Protein AF-A0A0A9C6P5-F1 (afdb_monomer_lite)

Organism: Arundo donax (NCBI:txid35708)

p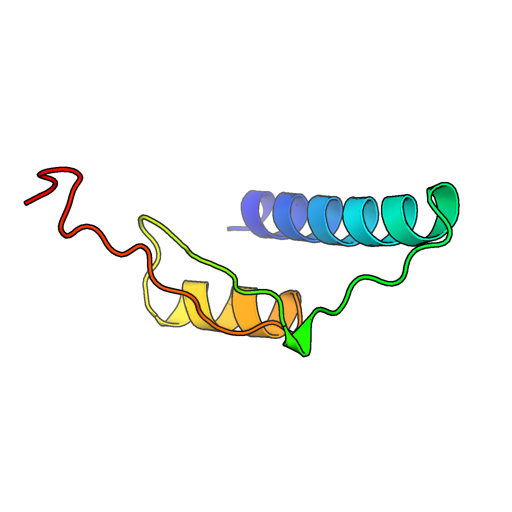LDDT: mean 87.02, std 12.88, range [50.94, 97.94]

Foldseek 3Di:
DVVVVVVLVVVLVVQVVCCVVVVDDDDQQADEDEDPPDDPVVQVVSCVVSVHHHDDDPCVPVPDD

Sequence (65 aa):
MKNDEEVARNMKMLLYMYEMMSGLKINFAKSEVIVISGDEEITSKYAEFFNCQIGSIPIKYLGFQ

Structure (mmCIF, N/CA/C/O backbone):
data_AF-A0A0A9C6P5-F1
#
_entry.id   AF-A0A0A9C6P5-F1
#
loop_
_atom_site.group_PDB
_atom_site.id
_atom_site.type_symbol
_atom_site.label_atom_id
_atom_site.label_alt_id
_atom_site.label_comp_id
_atom_site.label_asym_id
_atom_site.label_entity_id
_atom_site.label_seq_id
_atom_site.pdbx_PDB_ins_code
_atom_site.Cartn_x
_atom_site.Cartn_y
_atom_site.Cartn_z
_atom_site.occupancy
_atom_site.B_iso_or_equiv
_atom_site.auth_seq_id
_atom_site.auth_comp_id
_atom_site.auth_asym_id
_atom_site.auth_atom_id
_atom_site.pdbx_PDB_model_num
ATOM 1 N N . MET A 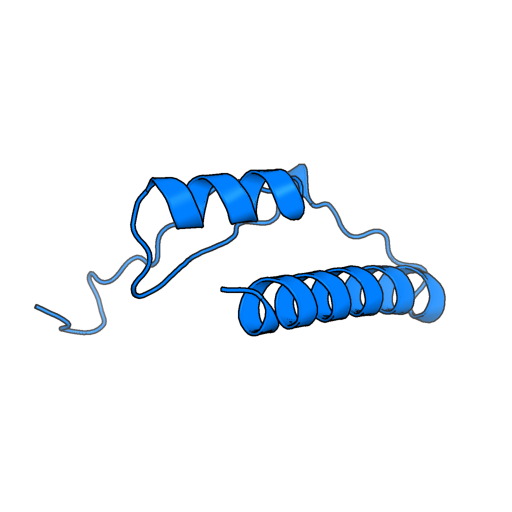1 1 ? 14.110 -0.537 -7.296 1.00 59.50 1 MET A N 1
ATOM 2 C CA . MET A 1 1 ? 13.726 -1.394 -6.150 1.00 59.50 1 MET A CA 1
ATOM 3 C C . MET A 1 1 ? 13.719 -0.660 -4.811 1.00 59.50 1 MET A C 1
ATOM 5 O O . MET A 1 1 ? 12.631 -0.426 -4.317 1.00 59.50 1 MET A O 1
ATOM 9 N N . LYS A 1 2 ? 14.859 -0.259 -4.210 1.00 67.31 2 LYS A N 1
ATOM 10 C CA . LYS A 1 2 ? 14.839 0.413 -2.883 1.00 67.31 2 LYS A CA 1
ATOM 11 C C . LYS A 1 2 ? 14.036 1.721 -2.861 1.00 67.31 2 LYS A C 1
ATOM 13 O O . LYS A 1 2 ? 13.284 1.954 -1.925 1.00 67.31 2 LYS A O 1
ATOM 18 N N . ASN A 1 3 ? 14.179 2.534 -3.907 1.00 76.75 3 ASN A N 1
ATOM 19 C CA . ASN A 1 3 ? 13.456 3.800 -4.024 1.00 76.75 3 ASN A CA 1
ATOM 20 C C . ASN A 1 3 ? 11.938 3.587 -4.187 1.00 76.75 3 ASN A C 1
ATOM 22 O O . ASN A 1 3 ? 11.145 4.327 -3.622 1.00 76.75 3 ASN A O 1
ATOM 26 N N . ASP A 1 4 ? 11.527 2.537 -4.902 1.00 84.69 4 ASP A N 1
ATOM 27 C CA . ASP A 1 4 ? 10.108 2.251 -5.160 1.00 84.69 4 ASP A CA 1
ATOM 28 C C . ASP A 1 4 ? 9.387 1.772 -3.888 1.00 84.69 4 ASP A C 1
ATOM 30 O O . ASP A 1 4 ? 8.260 2.180 -3.609 1.00 84.69 4 ASP A O 1
ATOM 34 N N . GLU A 1 5 ? 10.068 0.976 -3.057 1.00 87.38 5 GLU A N 1
ATOM 35 C CA . GLU A 1 5 ? 9.558 0.565 -1.742 1.00 87.38 5 GLU A CA 1
ATOM 36 C C . GLU A 1 5 ? 9.427 1.742 -0.768 1.00 87.38 5 GLU A C 1
ATOM 38 O O . GLU A 1 5 ? 8.470 1.803 0.008 1.00 87.38 5 GLU A O 1
ATOM 43 N N . GLU A 1 6 ? 10.374 2.683 -0.800 1.00 93.38 6 GLU A N 1
ATOM 44 C CA . GLU A 1 6 ? 10.302 3.912 -0.008 1.00 93.38 6 GLU A CA 1
ATOM 45 C C . GLU A 1 6 ? 9.109 4.772 -0.438 1.00 93.38 6 GLU A C 1
ATOM 47 O O . GLU A 1 6 ? 8.323 5.205 0.406 1.00 93.38 6 GLU A O 1
ATOM 52 N N . VAL A 1 7 ? 8.907 4.945 -1.747 1.00 92.50 7 VAL A N 1
ATOM 53 C CA . VAL A 1 7 ? 7.758 5.675 -2.296 1.00 92.50 7 VAL A CA 1
ATOM 54 C C . VAL A 1 7 ? 6.437 5.021 -1.882 1.00 92.50 7 VAL A C 1
ATOM 56 O O . VAL A 1 7 ? 5.540 5.713 -1.396 1.00 92.50 7 VAL A O 1
ATOM 59 N N . ALA A 1 8 ? 6.315 3.696 -1.987 1.00 92.62 8 ALA A N 1
ATOM 60 C CA . ALA A 1 8 ? 5.111 2.984 -1.561 1.00 92.62 8 ALA A CA 1
ATOM 61 C C . ALA A 1 8 ? 4.856 3.106 -0.051 1.00 92.62 8 ALA A C 1
ATOM 63 O O . ALA A 1 8 ? 3.715 3.301 0.380 1.00 92.62 8 ALA A O 1
ATOM 64 N N . ARG A 1 9 ? 5.910 3.062 0.771 1.00 95.12 9 ARG A N 1
ATOM 65 C CA . ARG A 1 9 ? 5.804 3.301 2.216 1.00 95.12 9 ARG A CA 1
ATOM 66 C C . ARG A 1 9 ? 5.323 4.715 2.523 1.00 95.12 9 ARG A C 1
ATOM 68 O O . ARG A 1 9 ? 4.424 4.873 3.347 1.00 95.12 9 ARG A O 1
ATOM 75 N N . ASN A 1 10 ? 5.876 5.715 1.845 1.00 96.75 10 ASN A N 1
ATOM 76 C CA . ASN A 1 10 ? 5.469 7.109 2.002 1.00 96.75 10 ASN A CA 1
ATOM 77 C C . ASN A 1 10 ? 4.001 7.300 1.601 1.00 96.75 10 ASN A C 1
ATOM 79 O O . ASN A 1 10 ? 3.252 7.967 2.311 1.00 96.75 10 ASN A O 1
ATOM 83 N N . MET A 1 11 ? 3.553 6.640 0.530 1.00 95.62 11 M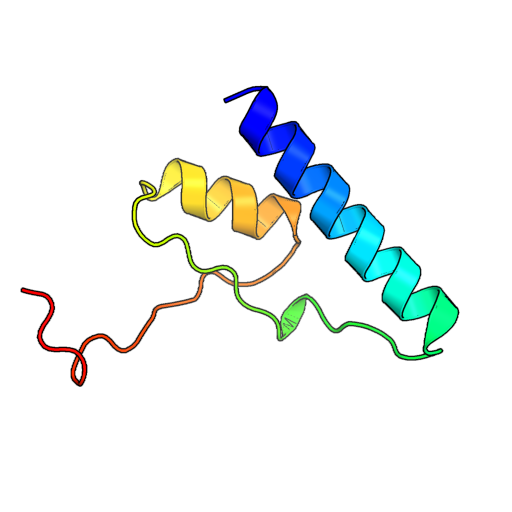ET A N 1
ATOM 84 C CA . MET A 1 11 ? 2.149 6.647 0.125 1.00 95.62 11 MET A CA 1
ATOM 85 C C . MET A 1 11 ? 1.244 6.012 1.188 1.00 95.62 11 MET A C 1
ATOM 87 O O . MET A 1 11 ?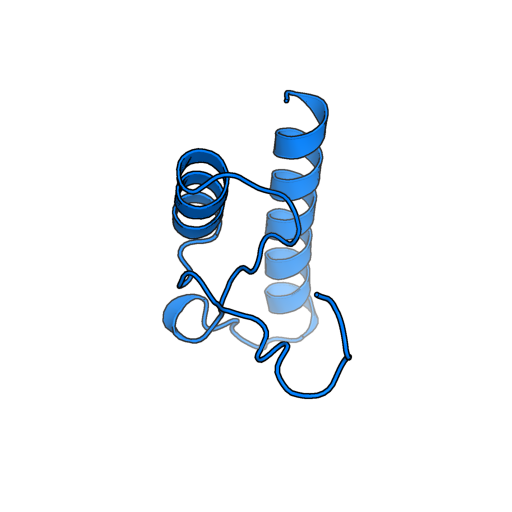 0.231 6.603 1.555 1.00 95.62 11 MET A O 1
ATOM 91 N N . LYS A 1 12 ? 1.616 4.854 1.748 1.00 95.06 12 LYS A N 1
ATOM 92 C CA . LYS A 1 12 ? 0.854 4.220 2.836 1.00 95.06 12 LYS A CA 1
ATOM 93 C C . LYS A 1 12 ? 0.764 5.128 4.066 1.00 95.06 12 LYS A C 1
ATOM 95 O O . LYS A 1 12 ? -0.301 5.244 4.666 1.00 95.06 12 LYS A O 1
ATOM 100 N N . MET A 1 13 ? 1.854 5.815 4.410 1.00 97.25 13 MET A N 1
ATOM 101 C CA . MET A 1 13 ? 1.868 6.796 5.496 1.00 97.25 13 MET A CA 1
ATOM 102 C C . MET A 1 13 ? 0.929 7.974 5.211 1.00 97.25 13 MET A C 1
ATOM 104 O O . MET A 1 13 ? 0.167 8.366 6.090 1.00 97.25 13 MET A O 1
ATOM 108 N N . LEU A 1 14 ? 0.928 8.495 3.982 1.00 97.69 14 LEU A N 1
ATOM 109 C CA . LEU A 1 14 ? 0.041 9.582 3.570 1.00 97.69 14 LEU A CA 1
ATOM 110 C C . LEU A 1 14 ? -1.440 9.188 3.669 1.00 97.69 14 LEU A C 1
ATOM 112 O O . LEU A 1 14 ? -2.254 9.989 4.122 1.00 97.69 14 LEU A O 1
ATOM 116 N N . LEU A 1 15 ? -1.787 7.950 3.303 1.00 96.38 15 LEU A N 1
ATOM 117 C CA . LEU A 1 15 ? -3.146 7.421 3.451 1.00 96.38 15 LEU A CA 1
ATOM 118 C C . LEU A 1 15 ? -3.575 7.374 4.927 1.00 96.38 15 LEU A C 1
ATOM 120 O O . LEU A 1 15 ? -4.672 7.821 5.251 1.00 96.38 15 LEU A O 1
ATOM 124 N N . TYR A 1 16 ? -2.697 6.939 5.835 1.00 96.06 16 TYR A N 1
ATOM 125 C CA . TYR A 1 16 ? -2.985 6.985 7.275 1.00 96.06 16 TYR A CA 1
ATOM 126 C C . TYR A 1 16 ? -3.117 8.416 7.809 1.00 96.06 16 TYR A C 1
ATOM 128 O O . TYR A 1 16 ? -4.010 8.700 8.605 1.00 96.06 16 TYR A O 1
ATOM 136 N N . MET A 1 17 ? -2.267 9.343 7.355 1.00 97.94 17 MET A N 1
ATOM 137 C CA . MET A 1 17 ? -2.407 10.758 7.710 1.00 97.94 17 MET A CA 1
ATOM 138 C C . MET A 1 17 ? -3.742 11.325 7.220 1.00 97.94 17 MET A C 1
ATOM 140 O O . MET A 1 17 ? -4.389 12.079 7.943 1.00 97.94 17 MET A O 1
ATOM 144 N N . TYR A 1 18 ? -4.181 10.948 6.017 1.00 97.06 18 TYR A N 1
ATOM 145 C CA . TYR A 1 18 ? -5.496 11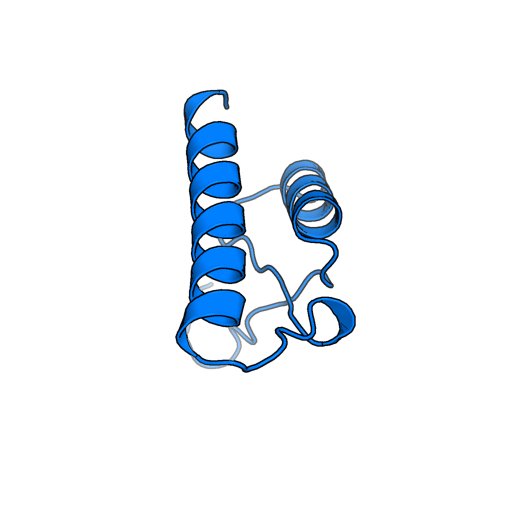.319 5.508 1.00 97.06 18 TYR A CA 1
ATOM 146 C C . TYR A 1 18 ? -6.621 10.777 6.396 1.00 97.06 18 TYR A C 1
ATOM 148 O O . TYR A 1 18 ? -7.528 11.544 6.717 1.00 97.06 18 TYR A O 1
ATOM 156 N N . GLU A 1 19 ? -6.562 9.515 6.845 1.00 96.94 19 GLU A N 1
ATOM 157 C CA . GLU A 1 19 ? -7.554 8.977 7.792 1.00 96.94 19 GLU A CA 1
ATOM 158 C C . GLU A 1 19 ? -7.628 9.828 9.066 1.00 96.94 19 GLU A C 1
ATOM 160 O O . GLU A 1 19 ? -8.714 10.202 9.511 1.00 96.94 19 GLU A O 1
ATOM 165 N N . MET A 1 20 ? -6.469 10.205 9.616 1.00 96.25 20 MET A N 1
ATOM 166 C CA . MET A 1 20 ? -6.387 11.032 10.822 1.00 96.25 20 MET A CA 1
ATOM 167 C C . MET A 1 20 ? -6.942 12.446 10.618 1.00 96.25 20 MET A C 1
ATOM 169 O O . MET A 1 20 ? -7.653 12.949 11.483 1.00 96.25 20 MET A O 1
ATOM 173 N N . MET A 1 21 ? -6.616 13.100 9.500 1.00 97.75 21 MET A N 1
ATOM 174 C CA . MET A 1 21 ? -7.028 14.484 9.237 1.00 97.75 21 MET A CA 1
ATOM 175 C C . MET A 1 21 ? -8.493 14.596 8.812 1.00 97.75 21 MET A C 1
ATOM 177 O O . MET A 1 21 ? -9.171 15.549 9.185 1.00 97.75 21 MET A O 1
ATOM 181 N N . SER A 1 22 ? -8.978 13.644 8.013 1.00 96.75 22 SER A N 1
ATOM 182 C CA . SER A 1 22 ? -10.357 13.646 7.513 1.00 96.75 22 SER A CA 1
ATOM 183 C C . SER A 1 22 ? -11.358 13.061 8.51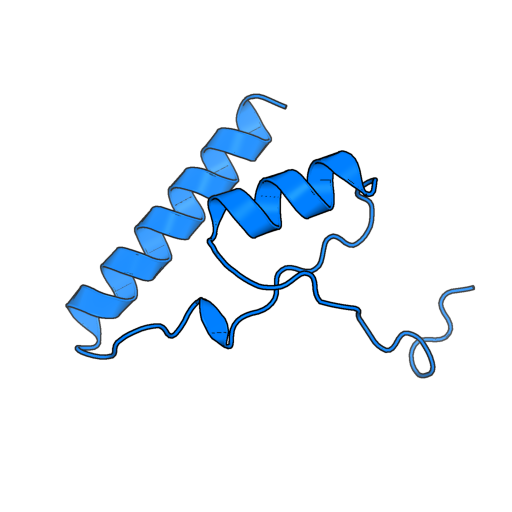1 1.00 96.75 22 SER A C 1
ATOM 185 O O . SER A 1 22 ? -12.555 13.312 8.384 1.00 96.75 22 SER A O 1
ATOM 187 N N . GLY A 1 23 ? -10.893 12.256 9.474 1.00 96.25 23 GLY A N 1
ATOM 188 C CA . GLY A 1 23 ? -11.751 11.457 10.351 1.00 96.25 23 GLY A CA 1
ATOM 189 C C . GLY A 1 23 ? -12.457 10.299 9.630 1.00 96.25 23 GLY A C 1
ATOM 190 O O . GLY A 1 23 ? -13.321 9.648 10.218 1.00 96.25 23 GLY A O 1
ATOM 191 N N . LEU A 1 24 ? -12.118 10.041 8.362 1.00 96.06 24 LEU A N 1
ATOM 192 C CA . LEU A 1 24 ? -12.671 8.954 7.561 1.00 96.06 24 LEU A CA 1
ATOM 193 C C . LEU A 1 24 ? -11.759 7.734 7.625 1.00 96.06 24 LEU A C 1
ATOM 195 O O . LEU A 1 24 ? -10.540 7.858 7.602 1.00 96.06 24 LEU A O 1
ATOM 199 N N . LYS A 1 25 ? -12.354 6.539 7.641 1.00 95.50 25 LYS A N 1
ATOM 200 C CA . LYS A 1 25 ? -11.604 5.284 7.567 1.00 95.50 25 LYS A CA 1
ATOM 201 C C . LYS A 1 25 ? -11.474 4.824 6.117 1.00 95.50 25 LYS A C 1
ATOM 203 O O . LYS A 1 25 ? -12.485 4.610 5.443 1.00 95.50 25 LYS A O 1
ATOM 208 N N . ILE A 1 26 ? -10.250 4.612 5.655 1.00 95.25 26 ILE A N 1
ATOM 209 C CA . ILE A 1 26 ? -9.963 3.984 4.369 1.00 95.25 26 ILE A CA 1
ATOM 210 C C . ILE A 1 26 ? -10.265 2.491 4.489 1.00 95.25 26 ILE A C 1
ATOM 212 O O . ILE A 1 26 ? -9.800 1.788 5.389 1.00 95.25 26 ILE A O 1
ATOM 216 N N . ASN A 1 27 ? -11.057 1.981 3.551 1.00 94.56 27 ASN A N 1
ATOM 217 C CA . ASN A 1 27 ? -11.357 0.561 3.467 1.00 94.56 27 ASN A CA 1
ATOM 218 C C . ASN A 1 27 ? -10.443 -0.113 2.442 1.00 94.56 27 ASN A C 1
ATOM 220 O O . ASN A 1 27 ? -10.838 -0.303 1.294 1.00 94.56 27 ASN A O 1
ATOM 224 N N . PHE A 1 28 ? -9.249 -0.510 2.881 1.00 93.69 28 PHE A N 1
ATOM 225 C CA . PHE A 1 28 ? -8.270 -1.190 2.027 1.00 93.69 28 PHE A CA 1
ATOM 226 C C . PHE A 1 28 ? -8.807 -2.484 1.394 1.00 93.69 28 PHE A C 1
ATOM 228 O O . PHE A 1 28 ? -8.456 -2.790 0.262 1.00 93.69 28 PHE A O 1
ATOM 235 N N . ALA A 1 29 ? -9.744 -3.183 2.048 1.00 92.81 29 ALA A N 1
ATOM 236 C CA . ALA A 1 29 ? -10.367 -4.387 1.492 1.00 92.81 29 ALA A CA 1
ATOM 237 C C . ALA A 1 29 ? -11.287 -4.109 0.286 1.00 92.81 29 ALA A C 1
ATOM 239 O O . ALA A 1 29 ? -11.571 -5.026 -0.483 1.00 92.81 29 ALA A O 1
ATOM 240 N N . LYS A 1 30 ? -11.765 -2.864 0.128 1.00 93.62 30 LYS A N 1
ATOM 241 C CA . LYS A 1 30 ? -12.492 -2.379 -1.060 1.00 93.62 30 LYS A CA 1
ATOM 242 C C . LYS A 1 30 ? -11.607 -1.586 -2.023 1.00 93.62 30 LYS A C 1
ATOM 244 O O . LYS A 1 30 ? -12.094 -1.142 -3.058 1.00 93.62 30 LYS A O 1
ATOM 249 N N . SER A 1 31 ? -10.354 -1.341 -1.658 1.00 94.06 31 SER A N 1
ATOM 250 C CA . SER A 1 31 ? -9.388 -0.684 -2.526 1.00 94.06 31 SER A CA 1
ATOM 251 C C . SER A 1 31 ? -8.704 -1.713 -3.417 1.00 94.06 31 SER A C 1
ATOM 253 O O . SER A 1 31 ? -8.579 -2.886 -3.061 1.00 94.06 31 SER A O 1
ATOM 255 N N . GLU A 1 32 ? -8.218 -1.238 -4.555 1.00 94.38 32 GLU A N 1
ATOM 256 C CA . GLU A 1 32 ? -7.465 -2.030 -5.515 1.00 94.38 32 GLU A CA 1
ATOM 257 C C . GLU A 1 32 ? -6.132 -1.336 -5.813 1.00 94.38 32 GLU A C 1
ATOM 259 O O . GLU A 1 32 ? -6.072 -0.105 -5.885 1.00 94.38 32 GLU A O 1
ATOM 264 N N . VAL A 1 33 ? -5.063 -2.111 -5.988 1.00 92.50 33 VAL A N 1
ATOM 265 C CA . VAL A 1 33 ? -3.796 -1.638 -6.550 1.00 92.50 33 VAL A CA 1
ATOM 266 C C . VAL A 1 33 ? -3.688 -2.096 -7.993 1.00 92.50 33 VAL A C 1
ATOM 268 O O . VAL A 1 33 ? -3.972 -3.247 -8.317 1.00 92.50 33 VAL A O 1
ATOM 271 N N . ILE A 1 34 ? -3.268 -1.189 -8.867 1.00 90.50 34 ILE A N 1
ATOM 272 C CA . ILE A 1 34 ? -3.072 -1.479 -10.283 1.00 90.50 34 ILE A CA 1
ATOM 273 C C . ILE A 1 34 ? -1.663 -1.042 -10.654 1.00 90.50 34 ILE A C 1
ATOM 275 O O . ILE A 1 34 ? -1.294 0.114 -10.446 1.00 90.50 34 ILE A O 1
ATOM 279 N N . VAL A 1 35 ? -0.881 -1.966 -11.206 1.00 87.69 35 VAL A N 1
ATOM 280 C CA . VAL A 1 35 ? 0.481 -1.697 -11.668 1.00 87.69 35 VAL A CA 1
ATOM 281 C C . VAL A 1 35 ? 0.484 -1.747 -13.195 1.00 87.69 35 VAL A C 1
ATOM 283 O O . VAL A 1 35 ? 0.156 -2.765 -13.788 1.00 87.69 35 VAL A O 1
ATOM 286 N N . ILE A 1 36 ? 0.816 -0.625 -13.841 1.00 83.69 36 ILE A N 1
ATOM 287 C CA . ILE A 1 36 ? 0.673 -0.454 -15.302 1.00 83.69 36 ILE A CA 1
ATOM 288 C C . ILE A 1 36 ? 1.765 -1.204 -16.090 1.00 83.69 36 ILE A C 1
ATOM 290 O O . ILE A 1 36 ? 1.557 -1.570 -17.241 1.00 83.69 36 ILE A O 1
ATOM 294 N N . SER A 1 37 ? 2.922 -1.456 -15.477 1.00 78.69 37 SER A N 1
ATOM 295 C CA . SER A 1 37 ? 4.074 -2.103 -16.123 1.00 78.69 37 SER A CA 1
ATOM 296 C C . SER A 1 37 ? 4.839 -3.033 -15.174 1.00 78.69 37 SER A C 1
ATOM 298 O O . SER A 1 37 ? 6.057 -3.169 -15.286 1.00 78.69 37 SER A O 1
ATOM 300 N N . GLY A 1 38 ? 4.149 -3.585 -14.176 1.00 76.75 38 GLY A N 1
ATOM 301 C CA . GLY A 1 38 ? 4.714 -4.533 -13.216 1.00 76.75 38 GLY A CA 1
ATOM 302 C C . GLY A 1 38 ? 4.441 -5.963 -13.650 1.00 76.75 38 GLY A C 1
ATOM 303 O O . GLY A 1 38 ? 3.422 -6.234 -14.280 1.00 76.75 38 GLY A O 1
ATOM 304 N N . ASP A 1 39 ? 5.339 -6.874 -13.296 1.00 85.50 39 ASP A N 1
ATOM 305 C CA . ASP A 1 39 ? 5.044 -8.301 -13.348 1.00 85.50 39 ASP A CA 1
ATOM 306 C C . ASP A 1 39 ? 4.073 -8.701 -12.218 1.00 85.50 39 ASP A C 1
ATOM 308 O O . ASP A 1 39 ? 3.716 -7.906 -11.334 1.00 85.50 39 ASP A O 1
ATOM 312 N N . GLU A 1 40 ? 3.596 -9.945 -12.264 1.00 87.25 40 GLU A N 1
ATOM 313 C CA . GLU A 1 40 ? 2.663 -10.476 -11.264 1.00 87.25 40 GLU A CA 1
ATOM 314 C C . GLU A 1 40 ? 3.268 -10.466 -9.853 1.00 87.25 40 GLU A C 1
ATOM 316 O O . GLU A 1 40 ? 2.558 -10.209 -8.881 1.00 87.25 40 GLU A O 1
ATOM 321 N N . GLU A 1 41 ? 4.582 -10.671 -9.735 1.00 90.62 41 GLU A N 1
ATOM 322 C CA . GLU A 1 41 ? 5.287 -10.691 -8.453 1.00 90.62 41 GLU A CA 1
ATOM 323 C C . GLU A 1 41 ? 5.297 -9.305 -7.796 1.00 90.62 41 GLU A C 1
ATOM 325 O O . GLU A 1 41 ? 4.902 -9.158 -6.635 1.00 90.62 41 GLU A O 1
ATOM 330 N N . ILE A 1 42 ? 5.667 -8.260 -8.542 1.00 88.38 42 ILE A N 1
ATOM 331 C CA . ILE A 1 42 ? 5.638 -6.874 -8.066 1.00 88.38 42 ILE A CA 1
ATOM 332 C C . ILE A 1 42 ? 4.203 -6.460 -7.732 1.00 88.38 42 ILE A C 1
ATOM 334 O O . ILE A 1 42 ? 3.963 -5.817 -6.706 1.00 88.38 42 ILE A O 1
ATOM 338 N N . THR A 1 43 ? 3.241 -6.847 -8.568 1.00 90.38 43 THR A N 1
ATOM 339 C CA . THR A 1 43 ? 1.824 -6.524 -8.365 1.00 90.38 43 THR A CA 1
ATOM 340 C C . THR A 1 43 ? 1.283 -7.168 -7.090 1.00 90.38 43 THR A C 1
ATOM 342 O O . THR A 1 43 ? 0.683 -6.479 -6.261 1.00 90.38 43 THR A O 1
ATOM 345 N N . SER A 1 44 ? 1.564 -8.455 -6.876 1.00 92.38 44 SER A N 1
ATOM 346 C CA . SER A 1 44 ? 1.180 -9.176 -5.661 1.00 92.38 44 SER A CA 1
ATOM 347 C C . SER A 1 44 ? 1.848 -8.588 -4.421 1.00 92.38 44 SER A C 1
ATOM 349 O O . SER A 1 44 ? 1.189 -8.382 -3.402 1.00 92.38 44 SER A O 1
ATOM 351 N N . LYS A 1 45 ? 3.135 -8.236 -4.513 1.00 92.69 45 LYS A N 1
ATOM 352 C CA . LYS A 1 45 ? 3.874 -7.605 -3.416 1.00 92.69 45 LYS A CA 1
ATOM 353 C C . LYS A 1 45 ? 3.245 -6.281 -2.990 1.00 92.69 45 LYS A C 1
ATOM 355 O O . LYS A 1 45 ? 3.123 -6.022 -1.794 1.00 92.69 45 LYS A O 1
ATOM 360 N N . TYR A 1 46 ? 2.840 -5.433 -3.935 1.00 92.50 46 TYR A N 1
ATOM 361 C CA . TYR A 1 46 ? 2.179 -4.173 -3.594 1.00 92.50 46 TYR A CA 1
ATOM 362 C C . TYR A 1 46 ? 0.758 -4.378 -3.061 1.00 92.50 46 TYR A C 1
ATOM 364 O O . TYR A 1 46 ? 0.372 -3.681 -2.123 1.00 92.50 46 TYR A O 1
ATOM 372 N N . ALA A 1 47 ? 0.006 -5.344 -3.589 1.00 93.75 47 ALA A N 1
ATOM 373 C CA . ALA A 1 47 ? -1.323 -5.678 -3.079 1.00 93.75 47 ALA A CA 1
ATOM 374 C C . ALA A 1 47 ? -1.262 -6.128 -1.614 1.00 93.75 47 ALA A C 1
ATOM 376 O O . ALA A 1 47 ? -1.993 -5.608 -0.770 1.00 93.75 47 ALA A O 1
ATOM 377 N N . GLU A 1 48 ? -0.311 -7.002 -1.280 1.00 94.19 48 GLU A N 1
ATOM 378 C CA . GLU A 1 48 ? -0.053 -7.424 0.097 1.00 94.19 48 GLU A CA 1
ATOM 379 C C . GLU A 1 48 ? 0.426 -6.252 0.966 1.00 94.19 48 GLU A C 1
ATOM 381 O O . GLU A 1 48 ? -0.085 -6.033 2.066 1.00 94.19 48 GLU A O 1
ATOM 386 N N . PHE A 1 49 ? 1.351 -5.432 0.457 1.00 93.94 49 PHE A N 1
ATOM 387 C CA . PHE A 1 49 ? 1.885 -4.285 1.192 1.00 93.94 49 PHE A CA 1
ATOM 388 C C . PHE A 1 49 ? 0.796 -3.281 1.595 1.00 93.94 49 PHE A C 1
ATOM 390 O O . PHE A 1 49 ? 0.799 -2.778 2.726 1.00 93.94 49 PHE A O 1
ATOM 397 N N . PHE A 1 50 ? -0.143 -2.984 0.697 1.00 94.00 50 PHE A N 1
ATOM 398 C CA . PHE A 1 50 ? -1.278 -2.096 0.964 1.00 94.00 50 PHE A CA 1
ATOM 399 C C . PHE A 1 50 ? -2.488 -2.818 1.569 1.00 94.00 50 PHE A C 1
ATOM 401 O O . PHE A 1 50 ? -3.422 -2.150 2.009 1.00 94.00 50 PHE A O 1
ATOM 408 N N . ASN A 1 51 ? -2.446 -4.148 1.666 1.00 94.12 51 ASN A N 1
ATOM 409 C CA . ASN A 1 51 ? -3.549 -4.998 2.105 1.00 94.12 51 ASN A CA 1
ATOM 410 C C . ASN A 1 51 ? -4.840 -4.739 1.303 1.00 94.12 51 ASN A C 1
ATOM 412 O O . ASN A 1 51 ? -5.926 -4.585 1.869 1.00 94.12 51 ASN A O 1
ATOM 416 N N . CYS A 1 52 ? -4.690 -4.632 -0.016 1.00 95.00 52 CYS A N 1
ATOM 417 C CA . CYS A 1 52 ? -5.752 -4.342 -0.969 1.00 95.00 52 CYS A CA 1
ATOM 418 C C . CYS A 1 52 ? -5.781 -5.381 -2.098 1.00 95.00 52 CYS A C 1
ATOM 420 O O . CYS A 1 52 ? -4.896 -6.228 -2.212 1.00 95.00 52 CYS A O 1
ATOM 422 N N . GLN A 1 53 ? -6.831 -5.353 -2.915 1.00 94.12 53 GLN A N 1
ATOM 423 C CA . GLN A 1 53 ? -6.991 -6.311 -4.009 1.00 94.12 53 GLN A CA 1
ATOM 424 C C . GLN A 1 53 ? -6.126 -5.917 -5.214 1.00 94.12 53 GLN A C 1
ATOM 426 O O . GLN A 1 53 ? -5.799 -4.746 -5.395 1.00 94.12 53 GLN A O 1
ATOM 431 N N . ILE A 1 54 ? -5.761 -6.878 -6.062 1.00 93.62 54 ILE A N 1
ATOM 432 C CA . ILE A 1 54 ? -5.157 -6.566 -7.363 1.00 93.62 54 ILE A CA 1
ATOM 433 C C . ILE A 1 54 ? -6.284 -6.135 -8.301 1.00 93.62 54 ILE A C 1
ATOM 435 O O . ILE A 1 54 ? -7.193 -6.915 -8.578 1.00 93.62 54 ILE A O 1
ATOM 439 N N . GLY A 1 55 ? -6.227 -4.895 -8.772 1.00 90.31 55 GLY A N 1
ATOM 440 C CA . GLY A 1 55 ? -7.168 -4.361 -9.747 1.00 90.31 55 GLY A CA 1
ATOM 441 C C . GLY A 1 55 ? -6.695 -4.571 -11.179 1.00 90.31 55 GLY A C 1
ATOM 442 O O . GLY A 1 55 ? -5.539 -4.897 -11.452 1.00 90.31 55 GLY A O 1
ATOM 443 N N . SER A 1 56 ? -7.590 -4.294 -12.122 1.00 85.06 56 SER A N 1
ATOM 444 C CA . SER A 1 56 ? -7.260 -4.249 -13.546 1.00 85.06 56 SER A CA 1
ATOM 445 C C . SER A 1 56 ? -7.888 -3.016 -14.178 1.00 85.06 56 SER A C 1
ATOM 447 O O . SER A 1 56 ? -9.051 -2.700 -13.924 1.00 85.06 56 SER A O 1
ATOM 449 N N . ILE A 1 57 ? -7.131 -2.296 -15.007 1.00 77.25 57 ILE A N 1
ATOM 450 C CA . ILE A 1 57 ? -7.716 -1.213 -15.800 1.00 77.25 57 ILE A CA 1
ATOM 451 C C . ILE A 1 57 ? -8.514 -1.872 -16.932 1.00 77.25 57 ILE A C 1
ATOM 453 O O . ILE A 1 57 ? -7.954 -2.692 -17.661 1.00 77.25 57 ILE A O 1
ATOM 457 N N . PRO A 1 58 ? -9.792 -1.520 -17.149 1.00 68.38 58 PRO A N 1
ATOM 458 C CA . PRO A 1 58 ? -10.514 -1.952 -18.337 1.00 68.38 58 PRO A CA 1
ATOM 459 C C . PRO A 1 58 ? -9.968 -1.196 -19.561 1.00 68.38 58 PRO A C 1
ATOM 461 O O . PRO A 1 58 ? -10.533 -0.199 -20.002 1.00 68.38 58 PRO A O 1
ATOM 464 N N . ILE A 1 59 ? -8.860 -1.673 -20.139 1.00 62.31 59 ILE A N 1
ATOM 465 C CA . ILE A 1 59 ? -8.147 -1.024 -21.265 1.00 62.31 59 ILE A CA 1
ATOM 466 C C . ILE A 1 59 ? -8.968 -1.043 -22.574 1.00 62.31 59 ILE A C 1
ATOM 468 O O . ILE A 1 59 ? -8.603 -0.403 -23.557 1.00 62.31 59 ILE A O 1
ATOM 472 N N . LYS A 1 60 ? -10.141 -1.698 -22.587 1.00 56.69 60 LYS A N 1
ATOM 473 C CA . LYS A 1 60 ? -11.034 -1.819 -23.757 1.00 56.69 60 LYS A CA 1
ATOM 474 C C . LYS A 1 60 ? -11.420 -0.489 -24.424 1.00 56.69 60 LYS A C 1
ATOM 476 O O . LYS A 1 60 ? -11.828 -0.521 -25.578 1.00 56.69 60 LYS A O 1
ATOM 481 N N . TYR A 1 61 ? -11.288 0.652 -23.744 1.00 57.34 61 TYR A N 1
ATOM 482 C CA . TYR A 1 61 ? -11.690 1.964 -24.271 1.00 57.34 61 TYR A CA 1
ATOM 483 C C . TYR A 1 61 ? -10.539 2.944 -24.554 1.00 57.34 61 TYR A C 1
ATOM 485 O O . TYR A 1 61 ? -10.808 4.055 -25.000 1.00 57.34 61 TYR A O 1
ATOM 493 N N . LEU A 1 62 ? -9.274 2.564 -24.329 1.00 60.81 62 LEU A N 1
ATOM 494 C CA . LEU A 1 62 ? -8.123 3.473 -24.484 1.00 60.81 62 LEU A CA 1
ATOM 495 C C . LEU A 1 62 ? -7.184 3.123 -25.648 1.00 60.81 62 LEU A C 1
ATOM 497 O O . LEU A 1 62 ? -6.181 3.804 -25.835 1.00 60.81 62 LEU A O 1
ATOM 501 N N . GLY A 1 63 ? -7.499 2.097 -26.445 1.00 57.38 63 GLY A N 1
ATOM 502 C CA . GLY A 1 63 ? -6.759 1.782 -27.675 1.00 57.38 63 GLY A CA 1
ATOM 503 C C . GLY A 1 63 ? -5.293 1.380 -27.475 1.00 57.38 63 GLY A C 1
ATOM 504 O O . GLY A 1 63 ? -4.554 1.325 -28.452 1.00 57.38 63 GLY A O 1
ATOM 505 N N . PHE A 1 64 ? -4.865 1.102 -26.240 1.00 54.72 64 PHE A N 1
ATOM 506 C CA . PHE A 1 64 ? -3.562 0.498 -25.980 1.00 54.72 64 PHE A CA 1
ATOM 507 C C . PHE A 1 64 ? -3.609 -0.963 -26.438 1.00 54.72 64 PHE A C 1
ATOM 509 O O . PHE A 1 64 ? -4.296 -1.784 -25.826 1.00 54.72 64 PHE A O 1
ATOM 516 N N . GLN A 1 65 ? -2.912 -1.236 -27.539 1.00 50.94 65 GLN A N 1
ATOM 517 C CA . GLN A 1 65 ? -2.599 -2.561 -28.064 1.00 50.94 65 GLN A CA 1
ATOM 518 C C . GLN A 1 65 ? -1.086 -2.753 -28.054 1.00 50.94 65 GLN A C 1
ATOM 520 O O . GLN A 1 65 ? -0.378 -1.760 -28.341 1.00 50.94 65 GLN A O 1
#

Secondary structure (DSSP, 8-state):
-HHHHHHHHHHHHHHHHHHHHH-PPP-GGG-EE--SS--HHHHHHHHHHHT-EEP---GGGT---

Radius of gyration: 13.69 Å; chains: 1; bounding box: 28×25×39 Å